Protein AF-A0A6P7FQN7-F1 (afdb_monomer_lite)

Structure (mmCIF, N/CA/C/O backbone):
data_AF-A0A6P7FQN7-F1
#
_entry.id   AF-A0A6P7FQN7-F1
#
loop_
_atom_site.group_PDB
_atom_site.id
_atom_site.type_symbol
_atom_site.label_atom_id
_atom_site.label_alt_id
_atom_site.label_comp_id
_atom_site.label_asym_id
_atom_site.label_entity_id
_atom_site.label_seq_id
_atom_site.pdbx_PDB_ins_code
_atom_site.Cartn_x
_atom_site.Cartn_y
_atom_site.Cartn_z
_atom_site.occupancy
_atom_site.B_iso_or_equiv
_atom_site.auth_seq_id
_atom_site.auth_comp_id
_atom_site.auth_asym_id
_atom_site.auth_atom_id
_atom_site.pdbx_PDB_model_num
ATOM 1 N N . MET A 1 1 ? -6.827 -5.760 -10.978 1.00 48.78 1 MET A N 1
ATOM 2 C CA . MET A 1 1 ? -6.213 -4.940 -12.054 1.00 48.78 1 MET A CA 1
ATOM 3 C C . MET A 1 1 ? -4.880 -5.508 -12.553 1.00 48.78 1 MET A C 1
ATOM 5 O O . MET A 1 1 ? -4.756 -5.736 -13.743 1.00 48.78 1 MET A O 1
ATOM 9 N N . LEU A 1 2 ? -3.895 -5.812 -11.693 1.00 52.38 2 LEU A N 1
ATOM 10 C CA . LEU A 1 2 ? -2.666 -6.518 -12.119 1.00 52.38 2 LEU A CA 1
ATOM 11 C C . LEU A 1 2 ? -2.934 -7.934 -12.658 1.00 52.38 2 LEU A C 1
ATOM 13 O O . LEU A 1 2 ? -2.319 -8.348 -13.637 1.00 52.38 2 LEU A O 1
ATOM 17 N N . LYS A 1 3 ? -3.934 -8.621 -12.092 1.00 53.62 3 LYS A N 1
ATOM 18 C CA . LYS A 1 3 ? -4.426 -9.937 -12.535 1.00 53.62 3 LYS A CA 1
ATOM 19 C C . LYS A 1 3 ? -4.791 -9.967 -14.019 1.00 53.62 3 LYS A C 1
ATOM 21 O O . LYS A 1 3 ? -4.308 -10.821 -14.752 1.00 53.62 3 LYS A O 1
ATOM 26 N N . SER A 1 4 ? -5.537 -8.979 -14.505 1.00 53.28 4 SER A N 1
ATOM 27 C CA . SER A 1 4 ? -5.931 -8.939 -15.916 1.00 53.28 4 SER A CA 1
ATOM 28 C C . SER A 1 4 ? -4.767 -8.641 -16.871 1.00 53.28 4 SER A C 1
ATOM 30 O O . SER A 1 4 ? -4.776 -9.097 -18.011 1.00 53.28 4 SER A O 1
ATOM 32 N N . ILE A 1 5 ? -3.734 -7.931 -16.400 1.00 55.78 5 ILE A N 1
ATOM 33 C CA . ILE A 1 5 ? -2.502 -7.643 -17.154 1.00 55.78 5 ILE A CA 1
ATOM 34 C C . ILE A 1 5 ? -1.605 -8.885 -17.237 1.00 55.78 5 ILE A C 1
ATOM 36 O O . ILE A 1 5 ? -0.988 -9.130 -18.274 1.00 55.78 5 ILE A O 1
ATOM 40 N N . LEU A 1 6 ? -1.519 -9.648 -16.144 1.00 57.41 6 LEU A N 1
ATOM 41 C CA . LEU A 1 6 ? -0.701 -10.857 -16.022 1.00 57.41 6 LEU A CA 1
ATOM 42 C C . LEU A 1 6 ? -1.300 -12.048 -16.776 1.00 57.41 6 LEU A C 1
ATOM 44 O O . LEU A 1 6 ? -0.558 -12.793 -17.411 1.00 57.41 6 LEU A O 1
ATOM 48 N N . HIS A 1 7 ? -2.625 -12.197 -16.748 1.00 59.44 7 HIS A N 1
ATOM 49 C CA . HIS A 1 7 ? -3.326 -13.317 -17.383 1.00 59.44 7 HIS A CA 1
ATOM 50 C C . HIS A 1 7 ? -3.734 -13.059 -18.840 1.00 59.44 7 HIS A C 1
ATOM 52 O O . HIS A 1 7 ? -4.362 -13.916 -19.452 1.00 59.44 7 HIS A O 1
ATOM 58 N N . GLY A 1 8 ? -3.389 -11.900 -19.418 1.00 55.72 8 GLY A N 1
ATOM 59 C CA . GLY A 1 8 ? -3.635 -11.617 -20.838 1.00 55.72 8 GLY A CA 1
ATOM 60 C C . GLY A 1 8 ? -5.116 -11.566 -21.231 1.00 55.72 8 GLY A C 1
ATOM 61 O O . GLY A 1 8 ? -5.440 -11.620 -22.415 1.00 55.72 8 GLY A O 1
ATOM 62 N N . THR A 1 9 ? -6.024 -11.456 -20.260 1.00 58.28 9 THR A N 1
ATOM 63 C CA . THR A 1 9 ? -7.453 -11.266 -20.521 1.00 58.28 9 THR A CA 1
ATOM 64 C C . THR A 1 9 ? -7.659 -9.971 -21.299 1.00 58.28 9 THR A C 1
ATOM 66 O O . THR A 1 9 ? -7.120 -8.930 -20.909 1.00 58.28 9 THR A O 1
ATOM 69 N N . ARG A 1 10 ? -8.445 -10.025 -22.385 1.00 57.47 10 ARG A N 1
ATOM 70 C CA . ARG A 1 10 ? -8.836 -8.839 -23.157 1.00 57.47 10 ARG A CA 1
ATOM 71 C C . ARG A 1 10 ? -9.497 -7.842 -22.210 1.00 57.47 10 ARG A C 1
ATOM 73 O O . ARG A 1 10 ? -10.580 -8.087 -21.692 1.00 57.47 10 ARG A O 1
ATOM 80 N N . THR A 1 11 ? -8.810 -6.738 -21.957 1.00 61.50 11 THR A N 1
ATOM 81 C CA . THR A 1 11 ? -9.337 -5.621 -21.179 1.00 61.50 11 THR A CA 1
ATOM 82 C C . THR A 1 11 ? -9.383 -4.400 -22.074 1.00 61.50 11 THR A C 1
ATOM 84 O O . THR A 1 11 ? -8.467 -4.182 -22.863 1.00 61.50 11 THR A O 1
ATOM 87 N N . ASN A 1 12 ? -10.411 -3.568 -21.907 1.00 71.50 12 ASN A N 1
ATOM 88 C CA . ASN A 1 12 ? -10.519 -2.259 -22.566 1.00 71.50 12 ASN A CA 1
ATOM 89 C C . ASN A 1 12 ? -9.549 -1.224 -21.957 1.00 71.50 12 ASN A C 1
ATOM 91 O O . ASN A 1 12 ? -9.810 -0.026 -21.963 1.00 71.50 12 ASN A O 1
ATOM 95 N N . LEU A 1 13 ? -8.458 -1.684 -21.342 1.00 69.69 13 LEU A N 1
ATOM 96 C CA . LEU A 1 13 ? -7.524 -0.852 -20.606 1.00 69.69 13 LEU A CA 1
ATOM 97 C C . LEU A 1 13 ? -6.508 -0.265 -21.584 1.00 69.69 13 LEU A C 1
ATOM 99 O O . LEU A 1 13 ? -5.686 -0.993 -22.129 1.00 69.69 13 LEU A O 1
ATOM 103 N N . GLU A 1 14 ? -6.550 1.047 -21.792 1.00 79.12 14 GLU A N 1
ATOM 104 C CA . GLU A 1 14 ? -5.690 1.730 -22.765 1.00 79.12 14 GLU A CA 1
ATOM 105 C C . GLU A 1 14 ? -4.217 1.755 -22.326 1.00 79.12 14 GLU A C 1
ATOM 107 O O . GLU A 1 14 ? -3.299 1.495 -23.107 1.00 79.12 14 GLU A O 1
ATOM 112 N N . SER A 1 15 ? -3.954 2.050 -21.050 1.00 79.56 15 SER A N 1
ATOM 113 C CA . SER A 1 15 ? -2.596 2.034 -20.511 1.00 79.56 15 SER A CA 1
ATOM 114 C C . SER A 1 15 ? -2.555 1.838 -19.000 1.00 79.56 15 SER A C 1
ATOM 116 O O . SER A 1 15 ? -3.502 2.154 -18.285 1.00 79.56 15 SER A O 1
ATOM 118 N N . ILE A 1 16 ? -1.422 1.336 -18.511 1.00 78.81 16 ILE A N 1
ATOM 119 C CA . ILE A 1 16 ? -1.096 1.231 -17.087 1.00 78.81 16 ILE A CA 1
ATOM 120 C C . ILE A 1 16 ? 0.172 2.022 -16.840 1.00 78.81 16 ILE A C 1
ATOM 122 O O . ILE A 1 16 ? 1.160 1.835 -17.547 1.00 78.81 16 ILE A O 1
ATOM 126 N N . THR A 1 17 ? 0.153 2.883 -15.828 1.00 82.94 17 THR A N 1
ATOM 127 C CA . THR A 1 17 ? 1.335 3.631 -15.397 1.00 82.94 17 THR A CA 1
ATOM 128 C C . THR A 1 17 ? 1.634 3.300 -13.947 1.00 82.94 17 THR A C 1
ATOM 130 O O . THR A 1 17 ? 0.811 3.553 -13.074 1.00 82.94 17 THR A 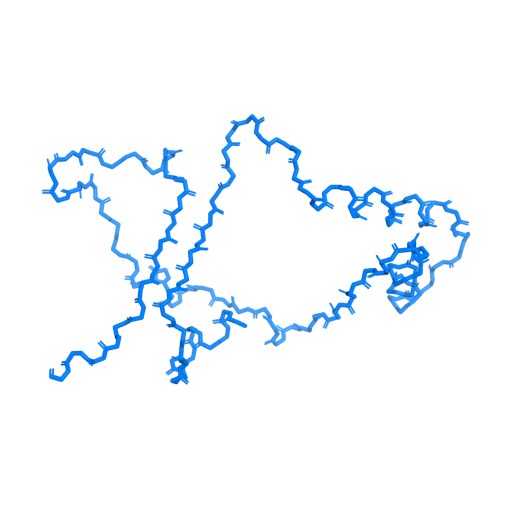O 1
ATOM 133 N N . VAL A 1 18 ? 2.820 2.758 -13.698 1.00 81.12 18 VAL A N 1
ATOM 134 C CA . VAL A 1 18 ? 3.384 2.617 -12.356 1.00 81.12 18 VAL A CA 1
ATOM 135 C C . VAL A 1 18 ? 4.240 3.846 -12.106 1.00 81.12 18 VAL A C 1
ATOM 137 O O . VAL A 1 18 ? 5.130 4.137 -12.903 1.00 81.12 18 VAL A O 1
ATOM 140 N N . LYS A 1 19 ? 3.958 4.583 -11.033 1.00 83.25 19 LYS A N 1
ATOM 141 C CA . LYS A 1 19 ? 4.758 5.732 -10.598 1.00 83.25 19 LYS A CA 1
ATOM 142 C C . LYS A 1 19 ? 5.598 5.316 -9.396 1.00 83.25 19 LYS A C 1
ATOM 144 O O . LYS A 1 19 ? 5.085 4.648 -8.503 1.00 83.25 19 LYS A O 1
ATOM 149 N N . TYR A 1 20 ? 6.866 5.701 -9.394 1.00 81.81 20 TYR A N 1
ATOM 150 C CA . TYR A 1 20 ? 7.787 5.446 -8.293 1.00 81.81 20 TYR A CA 1
ATOM 151 C C . TYR A 1 20 ? 7.857 6.645 -7.358 1.00 81.81 20 TYR A C 1
ATOM 153 O O . TYR A 1 20 ? 7.589 7.781 -7.756 1.00 81.81 20 TYR A O 1
ATOM 161 N N . LEU A 1 21 ? 8.242 6.375 -6.114 1.00 79.25 21 LEU A N 1
ATOM 162 C CA . LEU A 1 21 ? 8.497 7.409 -5.125 1.00 79.25 21 LEU A CA 1
ATOM 163 C C . LEU A 1 21 ? 9.773 8.168 -5.489 1.00 79.25 21 LEU A C 1
ATOM 165 O O . LEU A 1 21 ? 10.801 7.573 -5.807 1.00 79.25 21 LEU A O 1
ATOM 169 N N . CYS A 1 22 ? 9.699 9.493 -5.431 1.00 74.88 22 CYS A N 1
ATOM 170 C CA . CYS A 1 22 ? 10.864 10.357 -5.543 1.00 74.88 22 CYS A CA 1
ATOM 171 C C . CYS A 1 22 ? 11.417 10.624 -4.139 1.00 74.88 22 CYS A C 1
ATOM 173 O O . CYS A 1 22 ? 10.650 10.857 -3.204 1.00 74.88 22 CYS A O 1
ATOM 175 N N . SER A 1 23 ? 12.744 10.645 -4.000 1.00 72.44 23 SER A N 1
ATOM 176 C CA . SER A 1 23 ? 13.383 11.069 -2.749 1.00 72.44 23 SER A CA 1
ATOM 177 C C . SER A 1 23 ? 12.897 12.470 -2.348 1.00 72.44 23 SER A C 1
ATOM 179 O O . SER A 1 23 ? 12.798 13.352 -3.202 1.00 72.44 23 SER A O 1
ATOM 181 N N . GLY A 1 24 ? 12.558 12.655 -1.069 1.00 74.81 24 GLY A N 1
ATOM 182 C CA . GLY A 1 24 ? 11.997 13.899 -0.524 1.00 74.81 24 GLY A CA 1
ATOM 183 C C . GLY A 1 24 ? 10.464 13.973 -0.492 1.00 74.81 24 GLY A C 1
ATOM 184 O O . GLY A 1 24 ? 9.921 14.886 0.122 1.00 74.81 24 GLY A O 1
ATOM 185 N N . HIS A 1 25 ? 9.754 13.008 -1.084 1.00 67.62 25 HIS A N 1
ATOM 186 C CA . HIS A 1 25 ? 8.294 12.895 -0.986 1.00 67.62 25 HIS A CA 1
ATOM 187 C C . HIS A 1 25 ? 7.900 11.789 -0.005 1.00 67.62 25 HIS A C 1
ATOM 189 O O . HIS A 1 25 ? 7.433 10.726 -0.409 1.00 67.62 25 HIS A O 1
ATOM 195 N N . SER A 1 26 ? 8.118 12.043 1.285 1.00 66.19 26 SER A N 1
ATOM 196 C CA . SER A 1 26 ? 7.755 11.105 2.357 1.00 66.19 26 SER A CA 1
ATOM 197 C C . SER A 1 26 ? 6.284 11.182 2.761 1.00 66.19 26 SER A C 1
ATOM 199 O O . SER A 1 26 ? 5.825 10.288 3.451 1.00 66.19 26 SER A O 1
ATOM 201 N N . PHE A 1 27 ? 5.571 12.237 2.352 1.00 72.50 27 PHE A N 1
AT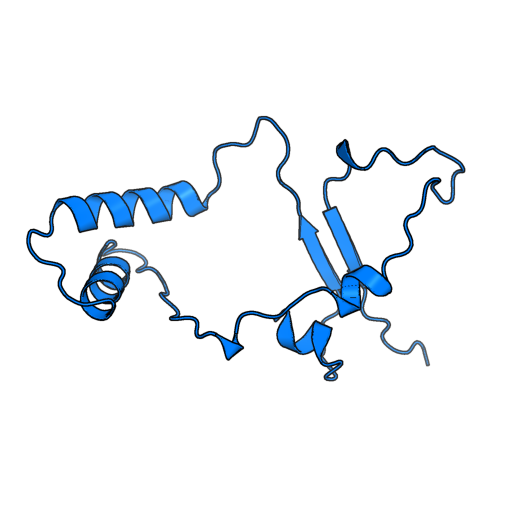OM 202 C CA . PHE A 1 27 ? 4.162 12.445 2.682 1.00 72.50 27 PHE A CA 1
ATOM 203 C C . PHE A 1 27 ? 3.291 11.958 1.538 1.00 72.50 27 PHE A C 1
ATOM 205 O O . PHE A 1 27 ? 3.079 12.664 0.544 1.00 72.50 27 PHE A O 1
ATOM 212 N N . LEU A 1 28 ? 2.814 10.731 1.664 1.00 80.50 28 LEU A N 1
ATOM 213 C CA . LEU A 1 28 ? 1.861 10.174 0.733 1.00 80.50 28 LEU A CA 1
ATOM 214 C C . LEU A 1 28 ? 0.431 10.462 1.210 1.00 80.50 28 LEU A C 1
ATOM 216 O O . LEU A 1 28 ? 0.167 10.498 2.409 1.00 80.50 28 LEU A O 1
ATOM 220 N N . PRO A 1 29 ? -0.536 10.647 0.294 1.00 78.50 29 PRO A N 1
ATOM 221 C CA . PRO A 1 29 ? -1.925 10.892 0.685 1.00 78.50 29 PRO A CA 1
ATOM 222 C C . PRO A 1 29 ? -2.529 9.792 1.576 1.00 78.50 29 PRO A C 1
ATOM 224 O O . PRO A 1 29 ? -3.415 10.072 2.377 1.00 78.50 29 PRO A O 1
ATOM 227 N N . ASN A 1 30 ? -2.040 8.552 1.461 1.00 84.06 30 ASN A N 1
ATOM 228 C CA . ASN A 1 30 ? -2.460 7.428 2.302 1.00 84.06 30 ASN A CA 1
ATOM 229 C C . ASN A 1 30 ? -1.924 7.512 3.742 1.00 84.06 30 ASN A C 1
ATOM 231 O O . ASN A 1 30 ? -2.484 6.851 4.610 1.00 84.06 30 ASN A O 1
ATOM 235 N N . ASP A 1 31 ? -0.917 8.341 4.039 1.00 87.81 31 ASP A N 1
ATOM 236 C CA . ASP A 1 31 ? -0.414 8.518 5.410 1.00 87.81 31 ASP A CA 1
ATOM 237 C C . ASP A 1 31 ? -1.496 9.086 6.333 1.00 87.81 31 ASP A C 1
ATOM 239 O O . ASP A 1 31 ? -1.576 8.736 7.511 1.00 87.81 31 ASP A O 1
ATOM 243 N N . THR A 1 32 ? -2.382 9.931 5.795 1.00 88.25 32 THR A N 1
ATOM 244 C CA . THR A 1 32 ? -3.537 10.447 6.540 1.00 88.25 32 THR A CA 1
ATOM 245 C C . THR A 1 32 ? -4.540 9.336 6.857 1.00 88.25 32 THR A C 1
ATOM 247 O O . THR A 1 32 ? -5.053 9.275 7.971 1.00 88.25 32 THR A O 1
ATOM 250 N N . ASP A 1 33 ? -4.783 8.414 5.921 1.00 90.69 33 ASP A N 1
ATOM 251 C CA . ASP A 1 33 ? -5.658 7.256 6.147 1.00 90.69 33 ASP A CA 1
ATOM 252 C C . ASP A 1 33 ? -5.076 6.323 7.217 1.00 90.69 33 ASP A C 1
ATOM 254 O O . ASP A 1 33 ? -5.795 5.901 8.125 1.00 90.69 33 ASP A O 1
ATOM 258 N N . PHE A 1 34 ? -3.766 6.063 7.174 1.00 90.75 34 PHE A N 1
ATOM 259 C CA . PHE A 1 34 ? -3.088 5.274 8.203 1.00 90.75 34 PHE A CA 1
ATOM 260 C C . PHE A 1 34 ? -3.099 5.954 9.573 1.00 90.75 34 PHE A C 1
ATOM 262 O O . PHE A 1 34 ? -3.324 5.283 10.577 1.00 90.75 34 PHE A O 1
ATOM 269 N N . SER A 1 35 ? -2.943 7.278 9.622 1.00 91.56 35 SER A N 1
ATOM 270 C CA . SER A 1 35 ? -2.984 8.040 10.877 1.00 91.56 35 SER A CA 1
ATOM 271 C C . SER A 1 35 ? -4.329 7.898 11.597 1.00 91.56 35 SER A C 1
ATOM 273 O O . SER A 1 35 ? -4.373 7.757 12.824 1.00 91.56 35 SER A O 1
ATOM 275 N N . ASP A 1 36 ? -5.436 7.891 10.851 1.00 92.94 36 ASP A N 1
ATOM 276 C CA . ASP A 1 36 ? -6.772 7.703 11.423 1.00 92.94 36 ASP A CA 1
ATOM 277 C C . ASP A 1 36 ? -7.005 6.270 11.901 1.00 92.94 36 ASP A C 1
ATOM 279 O O . ASP A 1 36 ? -7.567 6.061 12.980 1.00 92.94 36 ASP A O 1
ATOM 283 N N . ILE A 1 37 ? -6.533 5.280 11.136 1.00 94.06 37 ILE A N 1
ATOM 284 C CA . ILE A 1 37 ? -6.574 3.870 11.536 1.00 94.06 37 ILE A CA 1
ATOM 285 C C . ILE A 1 37 ? -5.778 3.670 12.831 1.00 94.06 37 ILE A C 1
ATOM 287 O O . ILE A 1 37 ? -6.315 3.132 13.798 1.00 94.06 37 ILE A O 1
ATOM 291 N N . GLU A 1 38 ? -4.535 4.150 12.899 1.00 93.94 38 GLU A N 1
ATOM 292 C CA . GLU A 1 38 ? -3.699 4.051 14.101 1.00 93.94 38 GLU A CA 1
ATOM 293 C C . GLU A 1 38 ? -4.344 4.728 15.311 1.00 93.94 38 GLU A C 1
ATOM 2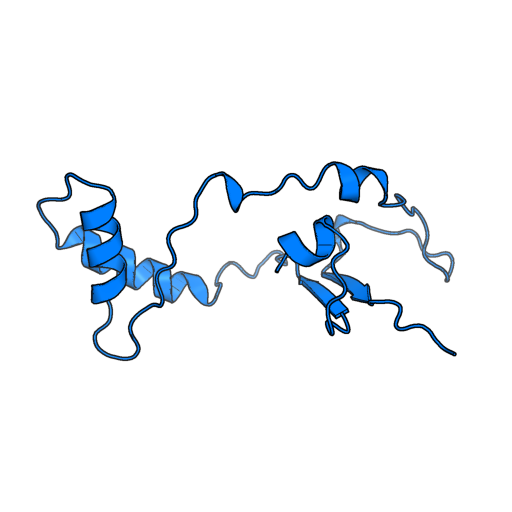95 O O . GLU A 1 38 ? -4.341 4.184 16.418 1.00 93.94 38 GLU A O 1
ATOM 300 N N . SER A 1 39 ? -4.919 5.913 15.106 1.00 93.62 39 SER A N 1
ATOM 301 C CA . SER A 1 39 ? -5.599 6.659 16.164 1.00 93.62 39 SER A CA 1
ATOM 302 C C . SER A 1 39 ? -6.828 5.919 16.690 1.00 93.62 39 SER A C 1
ATOM 304 O O . SER A 1 39 ? -7.074 5.927 17.898 1.00 93.62 39 SER A O 1
ATOM 306 N N . ALA A 1 40 ? -7.592 5.261 15.814 1.00 93.88 40 ALA A N 1
ATOM 307 C CA . ALA A 1 40 ? -8.739 4.447 16.199 1.00 93.88 40 ALA A CA 1
ATOM 308 C C . ALA A 1 40 ? -8.313 3.155 16.915 1.00 93.88 40 ALA A C 1
ATOM 310 O O . ALA A 1 40 ? -8.896 2.802 17.940 1.00 93.88 40 ALA A O 1
ATOM 311 N N . LEU A 1 41 ? -7.256 2.496 16.435 1.00 93.56 41 LEU A N 1
ATOM 312 C CA . LEU A 1 41 ? -6.701 1.286 17.046 1.00 93.56 41 LEU A CA 1
ATOM 313 C C . LEU A 1 41 ? -6.176 1.545 18.459 1.00 93.56 41 LEU A C 1
ATOM 315 O O . LEU A 1 41 ? -6.474 0.770 19.360 1.00 93.56 41 LEU A O 1
ATOM 319 N N . LYS A 1 42 ? -5.473 2.664 18.688 1.00 91.94 42 LYS A N 1
ATOM 320 C CA . LYS A 1 42 ? -4.985 3.061 20.026 1.00 91.94 42 LYS A CA 1
ATOM 321 C C . LYS A 1 42 ? -6.107 3.220 21.055 1.00 91.94 42 LYS A C 1
ATOM 323 O O . LYS A 1 42 ? -5.855 3.123 22.252 1.00 91.94 42 LYS A O 1
ATOM 328 N N . ARG A 1 43 ? -7.334 3.496 20.604 1.00 88.38 43 ARG A N 1
ATOM 329 C CA . ARG A 1 43 ? -8.513 3.651 21.469 1.00 88.38 43 ARG A CA 1
ATOM 330 C C . ARG A 1 43 ? -9.214 2.328 21.758 1.00 88.38 43 ARG A C 1
ATOM 332 O O . ARG A 1 43 ? -10.073 2.305 22.635 1.00 88.38 43 ARG A O 1
ATOM 339 N N . GLN A 1 44 ? -8.864 1.250 21.057 1.00 86.81 44 GLN A N 1
ATOM 340 C CA . GLN A 1 44 ? -9.431 -0.065 21.315 1.00 86.81 44 GLN A CA 1
ATOM 341 C C . GLN A 1 44 ? -8.574 -0.872 22.280 1.00 86.81 44 GLN A C 1
ATOM 343 O O . GLN A 1 44 ? -7.395 -1.113 22.047 1.00 86.81 44 GLN A O 1
ATOM 348 N N . GLN A 1 45 ? -9.192 -1.328 23.370 1.00 76.25 45 GLN A N 1
ATOM 349 C CA . GLN A 1 45 ? -8.518 -2.155 24.374 1.00 76.25 45 GLN A CA 1
ATOM 350 C C . GLN A 1 45 ? -8.386 -3.624 23.961 1.00 76.25 45 GLN A C 1
ATOM 352 O O . GLN A 1 45 ? -7.567 -4.342 24.529 1.00 76.25 45 GLN A O 1
ATOM 357 N N . ARG A 1 46 ? -9.234 -4.104 23.044 1.00 85.81 46 ARG A N 1
ATOM 358 C CA . ARG A 1 46 ? -9.398 -5.533 22.765 1.00 85.81 46 ARG A CA 1
ATOM 359 C C . ARG A 1 46 ? -9.563 -5.778 21.268 1.00 85.81 46 ARG A C 1
ATOM 361 O O . ARG A 1 46 ? -10.589 -5.430 20.697 1.00 85.81 46 ARG A O 1
ATOM 368 N N . LEU A 1 47 ? -8.541 -6.378 20.667 1.00 92.06 47 LEU A N 1
ATOM 369 C CA . LEU A 1 47 ? -8.505 -6.853 19.285 1.00 92.06 47 LEU A CA 1
ATOM 370 C C . LEU A 1 47 ? -7.977 -8.287 19.336 1.00 92.06 47 LEU A C 1
ATOM 372 O O . LEU A 1 47 ? -6.812 -8.495 19.672 1.00 92.06 47 LEU A O 1
ATOM 376 N N . TYR A 1 48 ? -8.833 -9.269 19.070 1.00 93.31 48 TYR A N 1
ATOM 377 C CA . TYR A 1 48 ? -8.491 -10.690 19.192 1.00 93.31 48 TYR A CA 1
ATOM 378 C C . TYR A 1 48 ? -8.468 -11.399 17.844 1.00 93.31 48 TYR A C 1
ATOM 380 O O . TYR A 1 48 ? -7.793 -12.417 17.697 1.00 93.31 48 TYR A O 1
ATOM 388 N N . THR A 1 49 ? -9.187 -10.865 16.857 1.00 94.00 49 THR A N 1
ATOM 389 C CA . THR A 1 49 ? -9.276 -11.447 15.521 1.00 94.00 49 THR A CA 1
ATOM 390 C C . THR A 1 49 ? -8.885 -10.446 14.430 1.00 94.00 49 THR A C 1
ATOM 392 O O . THR A 1 49 ? -9.017 -9.232 14.611 1.00 94.00 49 THR A O 1
ATOM 395 N N . PRO A 1 50 ? -8.450 -10.925 13.250 1.00 91.62 50 PRO A N 1
ATOM 396 C CA . PRO A 1 50 ? -8.257 -10.062 12.086 1.00 91.62 50 PRO A CA 1
ATOM 397 C C . PRO A 1 50 ? -9.530 -9.308 11.674 1.00 91.62 50 PRO A C 1
ATOM 399 O O . PRO A 1 50 ? -9.441 -8.194 11.161 1.00 91.62 50 PRO A O 1
ATOM 402 N N . ASN A 1 51 ? -10.712 -9.883 11.921 1.00 93.56 51 ASN A N 1
ATOM 403 C CA . ASN A 1 51 ? -11.985 -9.231 11.620 1.00 93.56 51 ASN A CA 1
ATOM 404 C C . ASN A 1 51 ? -12.214 -8.008 12.512 1.00 93.56 51 ASN A C 1
ATOM 406 O O . ASN A 1 51 ? -12.664 -6.985 12.003 1.00 93.56 51 ASN A O 1
ATOM 410 N N . ASP A 1 52 ? -11.821 -8.072 13.787 1.00 93.19 52 ASP A N 1
ATOM 411 C CA . ASP A 1 52 ? -11.913 -6.930 14.707 1.00 93.19 52 ASP A CA 1
ATOM 412 C C . ASP A 1 52 ? -11.064 -5.760 14.182 1.00 93.19 52 ASP A C 1
ATOM 414 O O . ASP A 1 52 ? -11.485 -4.605 14.178 1.00 93.19 52 ASP A O 1
ATOM 418 N N . TYR A 1 53 ? -9.872 -6.069 13.663 1.00 93.62 53 TYR A N 1
ATOM 419 C CA . TYR A 1 53 ? -8.982 -5.081 13.056 1.00 93.62 53 TYR A CA 1
ATOM 420 C C . TYR A 1 53 ? -9.597 -4.464 11.788 1.00 93.62 53 TYR A C 1
ATOM 422 O O . TYR A 1 53 ? -9.564 -3.246 11.599 1.00 93.62 53 TYR A O 1
ATOM 430 N N . ILE A 1 54 ? -10.214 -5.291 10.934 1.00 93.81 54 ILE A N 1
ATOM 431 C CA . ILE A 1 54 ? -10.940 -4.845 9.734 1.00 93.81 54 ILE A CA 1
ATOM 432 C C . ILE A 1 54 ? -12.112 -3.932 10.102 1.00 93.81 54 ILE A C 1
ATOM 434 O O . ILE A 1 54 ? -12.339 -2.925 9.428 1.00 93.81 54 ILE A O 1
ATOM 438 N N . GLU A 1 55 ? -12.850 -4.256 11.159 1.00 93.38 55 GLU A N 1
ATOM 439 C CA . GLU A 1 55 ? -13.973 -3.447 11.617 1.00 93.38 55 GLU A CA 1
ATOM 440 C C . GLU A 1 55 ? -13.515 -2.074 12.113 1.00 93.38 55 GLU A C 1
ATOM 442 O O . GLU A 1 55 ? -14.072 -1.062 11.683 1.00 93.38 55 GLU A O 1
ATOM 447 N N . VAL A 1 56 ? -12.420 -2.011 12.881 1.00 94.44 56 VAL A N 1
ATOM 448 C CA . VAL A 1 56 ? -11.818 -0.729 13.284 1.00 94.44 56 VAL A CA 1
ATOM 449 C C . VAL A 1 56 ? -11.416 0.110 12.073 1.00 94.44 56 VAL A C 1
ATOM 451 O O . VAL A 1 56 ? -11.704 1.307 12.043 1.00 94.44 56 VAL A O 1
ATOM 454 N N . MET A 1 57 ? -10.801 -0.497 11.052 1.00 93.94 57 MET A N 1
ATOM 455 C CA . MET A 1 57 ? -10.445 0.216 9.819 1.00 93.94 57 MET A CA 1
ATOM 456 C C . MET A 1 57 ? -11.675 0.769 9.085 1.00 93.94 57 MET A C 1
ATOM 458 O O . MET A 1 57 ? -11.614 1.864 8.530 1.00 93.94 57 MET A O 1
ATOM 462 N N . ARG A 1 58 ? -12.804 0.048 9.088 1.00 93.81 58 ARG A N 1
ATOM 463 C CA . ARG A 1 58 ? -14.056 0.511 8.463 1.00 93.81 58 ARG A CA 1
ATOM 464 C C . ARG A 1 58 ? -14.708 1.649 9.246 1.00 93.81 58 ARG A C 1
ATOM 466 O O . ARG A 1 58 ? -15.287 2.546 8.638 1.00 93.81 58 ARG A O 1
ATOM 473 N N . SER A 1 59 ? -14.615 1.626 10.576 1.00 93.19 59 SER A N 1
ATOM 474 C CA . SER A 1 59 ? -15.289 2.589 11.454 1.00 93.19 59 SER A CA 1
ATOM 475 C C . SER A 1 59 ? -14.426 3.780 11.885 1.00 93.19 59 SER A C 1
ATOM 477 O O . SER A 1 59 ? -14.928 4.659 12.585 1.00 93.19 59 SER A O 1
ATOM 479 N N . CYS A 1 60 ? -13.138 3.829 11.521 1.00 93.06 60 CYS A N 1
ATOM 480 C CA . CYS A 1 60 ? -12.210 4.859 12.010 1.00 93.06 60 CYS A CA 1
ATOM 481 C C . CYS A 1 60 ? -12.609 6.288 11.597 1.00 93.06 60 CYS A C 1
ATOM 483 O O . CYS A 1 60 ? -12.360 7.234 12.345 1.00 93.06 60 CYS A O 1
ATOM 485 N N . ARG A 1 61 ? -13.291 6.453 10.452 1.00 89.75 61 ARG A N 1
ATOM 486 C CA . ARG A 1 61 ? -13.805 7.737 9.954 1.00 89.75 61 ARG A CA 1
ATOM 487 C C . ARG A 1 61 ? -15.324 7.738 9.850 1.00 89.75 61 ARG A C 1
ATOM 489 O O . ARG A 1 61 ? -15.912 6.912 9.160 1.00 89.75 61 ARG A O 1
ATOM 496 N N . LYS A 1 62 ? -15.959 8.745 10.460 1.00 85.81 62 LYS A N 1
ATOM 497 C CA . LYS A 1 62 ? -17.412 8.975 10.341 1.00 85.81 62 LYS A CA 1
ATOM 498 C C . LYS A 1 62 ? -17.797 9.600 9.000 1.00 85.81 62 LYS A C 1
ATOM 500 O O . LYS A 1 62 ? -18.808 9.238 8.412 1.00 85.81 62 LYS A O 1
ATOM 505 N N . GLN A 1 63 ? -17.002 10.557 8.525 1.00 87.88 63 GLN A N 1
ATOM 506 C CA . GLN A 1 63 ? -17.211 11.219 7.240 1.00 87.88 63 GLN A CA 1
ATOM 507 C C . GLN A 1 63 ? -16.280 10.588 6.210 1.00 87.88 63 GLN A C 1
ATOM 509 O O . GLN A 1 63 ? -15.075 10.538 6.434 1.00 87.88 63 GLN A O 1
ATOM 514 N N . ARG A 1 64 ? -16.849 10.118 5.093 1.00 87.75 64 ARG A N 1
ATOM 515 C CA . ARG A 1 64 ? -16.146 9.353 4.045 1.00 87.75 64 ARG A CA 1
ATOM 516 C C . ARG A 1 64 ? -15.390 8.137 4.622 1.00 87.75 64 ARG A C 1
ATOM 518 O O . ARG A 1 64 ? -14.160 8.154 4.673 1.00 87.75 64 ARG A O 1
ATOM 525 N N . PRO A 1 65 ? -16.122 7.098 5.072 1.00 92.12 65 PRO A N 1
ATOM 526 C CA . PRO A 1 65 ? -15.517 5.868 5.576 1.00 92.12 65 PRO A CA 1
ATOM 527 C C . PRO A 1 65 ? -14.553 5.242 4.565 1.00 92.12 65 PRO A C 1
ATOM 529 O O . PRO A 1 65 ? -14.756 5.342 3.351 1.00 92.12 65 PRO A O 1
ATOM 532 N N . LEU A 1 66 ? -13.514 4.580 5.071 1.00 92.25 66 LEU A N 1
ATOM 533 C CA . LEU A 1 66 ? -12.545 3.888 4.230 1.00 92.25 66 LEU A CA 1
ATOM 534 C C . LEU A 1 66 ? -13.182 2.646 3.594 1.00 92.25 66 LEU A C 1
ATOM 536 O O . LEU A 1 66 ? -13.870 1.866 4.256 1.00 92.25 66 LEU A O 1
ATOM 540 N N . VAL A 1 67 ? -12.913 2.430 2.306 1.00 92.31 67 VAL A N 1
ATOM 541 C CA . VAL A 1 67 ? -13.313 1.201 1.612 1.00 92.31 67 VAL A CA 1
ATOM 542 C C . VAL A 1 67 ? -12.270 0.124 1.896 1.00 92.31 67 VAL A C 1
ATOM 544 O O . VAL A 1 67 ? -11.223 0.064 1.254 1.00 92.31 67 VAL A O 1
ATOM 547 N N . VAL A 1 68 ? -12.554 -0.731 2.877 1.00 92.12 68 VAL A N 1
ATOM 548 C CA . VAL A 1 68 ? -11.642 -1.802 3.299 1.00 92.12 68 VAL A CA 1
ATOM 549 C C . VAL A 1 68 ? -11.935 -3.083 2.522 1.00 92.12 68 VAL A C 1
ATOM 551 O O . VAL A 1 68 ? -12.979 -3.712 2.716 1.00 92.12 68 VAL A O 1
ATOM 554 N N . THR A 1 69 ? -10.987 -3.481 1.674 1.00 91.56 69 THR A N 1
ATOM 555 C CA . THR A 1 69 ? -11.033 -4.735 0.909 1.00 91.56 69 THR A CA 1
ATOM 556 C C . THR A 1 69 ? -10.047 -5.727 1.510 1.00 91.56 69 THR A C 1
ATOM 558 O O . THR A 1 69 ? -8.848 -5.459 1.546 1.00 91.56 69 THR A O 1
ATOM 561 N N . GLN A 1 70 ? -10.544 -6.868 1.987 1.00 91.31 70 GLN A N 1
ATOM 562 C CA . GLN A 1 70 ? -9.688 -7.954 2.452 1.00 91.31 70 GLN A CA 1
ATOM 563 C C . GLN A 1 70 ? -9.064 -8.651 1.242 1.00 91.31 70 GLN A C 1
ATOM 565 O O . GLN A 1 70 ? -9.776 -9.040 0.320 1.00 91.31 70 GLN A O 1
ATOM 570 N N . MET A 1 71 ? -7.739 -8.773 1.246 1.00 89.62 71 MET A N 1
ATOM 571 C CA . MET A 1 71 ? -6.991 -9.478 0.207 1.00 89.62 71 MET A CA 1
ATOM 572 C C . MET A 1 71 ? -6.650 -10.887 0.683 1.00 89.62 71 MET A C 1
ATOM 574 O O . MET A 1 71 ? -6.262 -11.075 1.838 1.00 89.62 71 MET A O 1
ATOM 578 N N . HIS A 1 72 ? -6.755 -11.858 -0.218 1.00 90.12 72 HIS A N 1
ATOM 579 C CA . HIS A 1 72 ? -6.348 -13.240 0.014 1.00 90.12 72 HIS A CA 1
ATOM 580 C C . HIS A 1 72 ? -5.083 -13.579 -0.777 1.00 90.12 72 HIS A C 1
ATOM 582 O O . HIS A 1 72 ? -4.622 -12.799 -1.611 1.00 90.12 72 HIS A O 1
ATOM 588 N N . VAL A 1 73 ? -4.493 -14.746 -0.509 1.00 89.50 73 VAL A N 1
ATOM 589 C CA . VAL A 1 73 ? -3.238 -15.179 -1.148 1.00 89.50 73 VAL A CA 1
ATOM 590 C C . VAL A 1 73 ? -3.370 -15.177 -2.676 1.00 89.50 73 VAL A C 1
ATOM 592 O O . VAL A 1 73 ? -2.436 -14.795 -3.375 1.00 89.50 73 VAL A O 1
ATOM 595 N N . GLU A 1 74 ? -4.552 -15.500 -3.201 1.00 86.31 74 GLU A N 1
ATOM 596 C CA . GLU A 1 74 ? -4.845 -15.575 -4.636 1.00 86.31 74 GLU A CA 1
ATOM 597 C C . GLU A 1 74 ? -4.929 -14.196 -5.321 1.00 86.31 74 GLU A C 1
ATOM 599 O O . GLU A 1 74 ? -5.010 -14.108 -6.558 1.00 86.31 74 GLU A O 1
ATOM 604 N N . ASP A 1 75 ? -4.934 -13.117 -4.534 1.00 82.94 75 ASP A N 1
ATOM 605 C CA . ASP A 1 75 ? -4.872 -11.738 -5.016 1.00 82.94 75 ASP A CA 1
ATOM 606 C C . ASP A 1 75 ? -3.430 -11.249 -5.192 1.00 82.94 75 ASP A C 1
ATOM 608 O O . ASP A 1 75 ? -3.183 -10.327 -5.979 1.00 82.94 75 ASP A O 1
ATOM 612 N N . PHE A 1 76 ? -2.466 -11.880 -4.513 1.00 83.06 76 PHE A N 1
ATOM 613 C CA . PHE A 1 76 ? -1.046 -11.575 -4.650 1.00 83.06 76 PHE A CA 1
ATOM 614 C C . PHE A 1 76 ? -0.459 -12.356 -5.821 1.00 83.06 76 PHE A C 1
ATOM 616 O O . PHE A 1 76 ? -0.454 -13.584 -5.853 1.00 83.06 76 PHE A O 1
ATOM 623 N N . LEU A 1 77 ? 0.060 -11.631 -6.809 1.00 80.69 77 LEU A N 1
ATOM 624 C CA . LEU A 1 77 ? 0.581 -12.233 -8.029 1.00 80.69 77 LEU A CA 1
ATOM 625 C C . LEU A 1 77 ? 2.067 -11.943 -8.179 1.00 80.69 77 LEU A C 1
ATOM 627 O O . LEU A 1 77 ? 2.499 -10.791 -8.123 1.00 80.69 77 LEU A O 1
ATOM 631 N N . GLY A 1 78 ? 2.838 -12.997 -8.434 1.00 79.19 78 GLY A N 1
ATOM 632 C CA . GLY A 1 78 ? 4.252 -12.877 -8.759 1.00 79.19 78 GLY A CA 1
ATOM 633 C C . GLY A 1 78 ? 4.461 -12.177 -10.102 1.00 79.19 78 GLY A C 1
ATOM 634 O O . GLY A 1 78 ? 3.825 -12.503 -11.106 1.00 79.19 78 GLY A O 1
ATOM 635 N N . VAL A 1 79 ? 5.405 -11.238 -10.141 1.00 74.69 79 VAL A N 1
ATOM 636 C CA . VAL A 1 79 ? 5.768 -10.492 -11.357 1.00 74.69 79 VAL A CA 1
ATOM 637 C C . VAL A 1 79 ? 6.918 -11.128 -12.142 1.00 74.6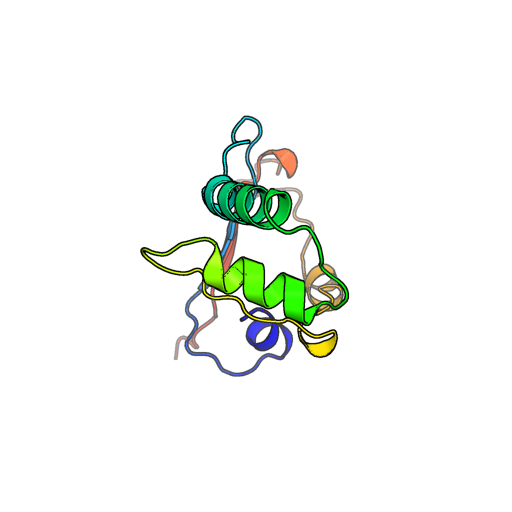9 79 VAL A C 1
ATOM 639 O O . VAL A 1 79 ? 7.325 -10.586 -13.162 1.00 74.69 79 VAL A O 1
ATOM 642 N N . ILE A 1 80 ? 7.383 -12.318 -11.748 1.00 80.12 80 ILE A N 1
ATOM 643 C CA . ILE A 1 80 ? 8.526 -13.034 -12.351 1.00 80.12 80 ILE A CA 1
ATOM 644 C C . ILE A 1 80 ? 8.400 -13.143 -13.881 1.00 80.12 80 ILE A C 1
ATOM 646 O O . ILE A 1 80 ? 9.354 -12.927 -14.627 1.00 80.12 80 ILE A O 1
ATOM 650 N N . ASN A 1 81 ? 7.201 -13.449 -14.383 1.00 72.19 81 ASN A N 1
ATOM 651 C CA . ASN A 1 81 ? 6.960 -13.566 -15.825 1.00 72.19 81 ASN A CA 1
ATOM 652 C C . ASN A 1 81 ? 6.998 -12.214 -16.555 1.00 72.19 81 ASN A C 1
ATOM 654 O O . ASN A 1 81 ? 7.260 -12.180 -17.757 1.00 72.19 81 ASN A O 1
ATOM 658 N N . ILE A 1 82 ? 6.718 -11.113 -15.854 1.00 71.62 82 ILE A N 1
ATOM 659 C CA . ILE A 1 82 ? 6.887 -9.754 -16.376 1.00 71.62 82 ILE A CA 1
ATOM 660 C C . ILE A 1 82 ? 8.371 -9.403 -16.372 1.00 71.62 82 ILE A C 1
ATOM 662 O O . ILE A 1 82 ? 8.866 -8.952 -17.396 1.00 71.62 82 ILE A O 1
ATOM 666 N N . GLU A 1 83 ? 9.086 -9.664 -15.277 1.00 74.31 83 GLU A N 1
ATOM 667 C CA . GLU A 1 83 ? 10.522 -9.386 -15.150 1.00 74.31 83 GLU A CA 1
ATOM 668 C C . GLU A 1 83 ? 11.332 -10.041 -16.268 1.00 74.31 83 GLU A C 1
ATOM 670 O O . GLU A 1 83 ? 12.114 -9.367 -16.931 1.00 74.31 83 GLU A O 1
ATOM 675 N N . LYS A 1 84 ? 11.055 -11.315 -16.576 1.00 77.62 84 LYS A N 1
ATOM 676 C CA . LYS A 1 84 ? 11.682 -12.029 -17.704 1.00 77.62 84 LYS A CA 1
ATOM 677 C C . LYS A 1 84 ? 11.433 -11.375 -19.070 1.00 77.62 84 LYS A C 1
ATOM 679 O O . LYS A 1 84 ? 12.204 -11.596 -19.997 1.00 77.62 84 LYS A O 1
ATOM 684 N N . LYS A 1 85 ? 10.350 -10.607 -19.218 1.00 72.12 85 LYS A N 1
ATOM 685 C CA . LYS A 1 85 ? 9.982 -9.897 -20.455 1.00 72.12 85 LYS A CA 1
ATOM 686 C C . LYS A 1 85 ? 10.485 -8.451 -20.483 1.00 72.12 85 LYS A C 1
ATOM 688 O O . LYS A 1 85 ? 10.382 -7.803 -21.524 1.00 72.12 85 LYS A O 1
ATOM 693 N N . ILE A 1 86 ? 10.998 -7.923 -19.371 1.00 73.06 86 ILE A N 1
ATOM 694 C CA . ILE A 1 86 ? 11.557 -6.572 -19.323 1.00 73.06 86 ILE A CA 1
ATOM 695 C C . ILE A 1 86 ? 12.953 -6.608 -19.947 1.00 73.06 86 ILE A C 1
ATOM 697 O O . ILE A 1 86 ? 13.872 -7.242 -19.438 1.00 73.06 86 ILE A O 1
ATOM 701 N N . ALA A 1 87 ? 13.131 -5.880 -21.049 1.00 70.94 87 ALA A N 1
ATOM 702 C CA . ALA A 1 87 ? 14.455 -5.634 -21.600 1.00 70.94 87 ALA A CA 1
ATOM 703 C C . ALA A 1 87 ? 15.194 -4.613 -20.719 1.00 70.94 87 ALA A C 1
ATOM 705 O O . ALA A 1 87 ? 14.743 -3.473 -20.582 1.00 70.94 87 ALA A O 1
ATOM 706 N N . ASN A 1 88 ? 16.344 -4.993 -20.152 1.00 72.31 88 ASN A N 1
ATOM 707 C CA . ASN A 1 88 ? 17.218 -4.063 -19.433 1.00 72.31 88 ASN A CA 1
ATOM 708 C C . ASN A 1 88 ? 17.944 -3.147 -20.432 1.00 72.31 88 ASN A C 1
ATOM 710 O O . ASN A 1 88 ? 19.073 -3.405 -20.856 1.00 72.31 88 ASN A O 1
ATOM 714 N N . ARG A 1 89 ? 17.250 -2.090 -20.859 1.00 75.75 89 ARG A N 1
ATOM 715 C CA . ARG A 1 89 ? 17.793 -1.084 -21.773 1.00 75.75 89 ARG A CA 1
ATOM 716 C C . ARG A 1 89 ? 18.842 -0.248 -21.041 1.00 75.75 89 ARG A C 1
ATOM 718 O O . ARG A 1 89 ? 18.579 0.319 -19.985 1.00 75.75 89 ARG A O 1
ATOM 725 N N . LYS A 1 90 ? 20.038 -0.153 -21.623 1.00 78.56 90 LYS A N 1
ATOM 726 C CA . LYS A 1 90 ? 21.133 0.692 -21.110 1.00 78.56 90 LYS A CA 1
ATOM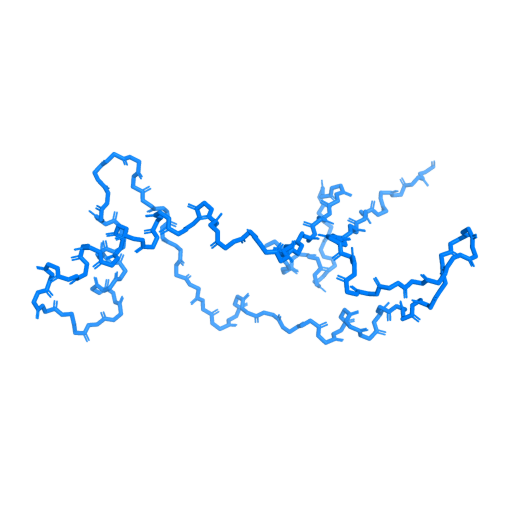 727 C C . LYS A 1 90 ? 21.139 2.090 -21.727 1.00 78.56 90 LYS A C 1
ATOM 729 O O . LYS A 1 90 ? 21.774 2.992 -21.185 1.00 78.56 90 LYS A O 1
ATOM 734 N N . VAL A 1 91 ? 20.452 2.248 -22.855 1.00 81.88 91 VAL A N 1
ATOM 735 C CA . VAL A 1 91 ? 20.473 3.445 -23.691 1.00 81.88 91 VAL A CA 1
ATOM 736 C C . VAL A 1 91 ? 19.052 3.745 -24.182 1.00 81.88 91 VAL A C 1
ATOM 738 O O . VAL A 1 91 ? 18.283 2.810 -24.429 1.00 81.88 91 VAL A O 1
ATOM 741 N N . THR A 1 92 ? 18.692 5.024 -24.263 1.00 79.69 92 THR A N 1
ATOM 742 C CA . THR A 1 92 ? 17.431 5.510 -24.843 1.00 79.69 92 THR A CA 1
ATOM 743 C C . THR A 1 92 ? 17.466 5.472 -26.376 1.00 79.69 92 THR A C 1
ATOM 745 O O . THR A 1 92 ? 18.502 5.193 -26.981 1.00 79.69 92 THR A O 1
ATOM 748 N N . GLU A 1 93 ? 16.327 5.751 -27.018 1.00 80.88 93 GLU A N 1
ATOM 749 C CA . GLU A 1 93 ? 16.238 5.913 -28.481 1.00 80.88 93 GLU A CA 1
ATOM 750 C C . GLU A 1 93 ? 17.122 7.076 -28.971 1.00 80.88 93 GLU A C 1
ATOM 752 O O . GLU A 1 93 ? 17.756 6.973 -30.020 1.00 80.88 93 GLU A O 1
ATOM 757 N N . ASP A 1 94 ? 17.297 8.100 -28.131 1.00 83.69 94 ASP A N 1
ATOM 758 C CA . ASP A 1 94 ? 18.154 9.270 -28.365 1.00 83.69 94 ASP A CA 1
ATOM 759 C C . ASP A 1 94 ? 19.643 9.027 -28.045 1.00 83.69 94 ASP A C 1
ATOM 761 O O . ASP A 1 94 ? 20.439 9.961 -27.978 1.00 83.69 94 ASP A O 1
ATOM 765 N N . LYS A 1 95 ? 20.047 7.765 -27.839 1.00 82.00 95 LYS A N 1
ATOM 766 C CA . LYS A 1 95 ? 21.419 7.346 -27.488 1.00 82.00 95 LYS A CA 1
ATOM 767 C C . LYS A 1 95 ? 21.934 7.844 -26.127 1.00 82.00 95 LYS A C 1
ATOM 769 O O . LYS A 1 95 ? 23.130 7.747 -25.847 1.00 82.00 95 LYS A O 1
ATOM 774 N N . GLU A 1 96 ? 21.057 8.296 -25.236 1.00 83.50 96 GLU A N 1
ATOM 775 C CA . GLU A 1 96 ? 21.442 8.706 -23.884 1.00 83.50 96 GLU A CA 1
ATOM 776 C C . GLU A 1 96 ? 21.519 7.512 -22.929 1.00 83.50 96 GLU A C 1
ATOM 778 O O . GLU A 1 96 ? 20.712 6.582 -22.985 1.00 83.50 96 GLU A O 1
ATOM 783 N N . LYS A 1 97 ? 22.478 7.531 -21.999 1.00 84.62 97 LYS A N 1
ATOM 784 C CA . LYS A 1 97 ? 22.614 6.475 -20.990 1.00 84.62 97 LYS A CA 1
ATOM 785 C C . LYS A 1 97 ? 21.448 6.524 -20.001 1.00 84.62 97 LYS A C 1
ATOM 787 O O . LYS A 1 97 ? 21.226 7.532 -19.334 1.00 84.62 97 LYS A O 1
ATOM 792 N N . ILE A 1 98 ? 20.762 5.396 -19.827 1.00 82.56 98 ILE A N 1
ATOM 793 C CA . ILE A 1 98 ? 19.658 5.284 -18.870 1.00 82.56 98 ILE A CA 1
ATOM 794 C C . ILE A 1 98 ? 20.219 5.209 -17.447 1.00 82.56 98 ILE A C 1
ATOM 796 O O . ILE A 1 98 ? 20.982 4.303 -17.105 1.00 82.56 98 ILE A O 1
ATOM 800 N N . ASN A 1 99 ? 19.803 6.147 -16.596 1.00 83.25 99 ASN A N 1
ATOM 801 C CA . ASN A 1 99 ? 19.992 6.061 -15.152 1.00 83.25 99 ASN A CA 1
ATOM 802 C C . ASN A 1 99 ? 18.688 5.596 -14.495 1.00 83.25 99 ASN A C 1
ATOM 804 O O . ASN A 1 99 ? 17.769 6.389 -14.290 1.00 83.25 99 ASN A O 1
ATOM 808 N N . TRP A 1 100 ? 18.634 4.313 -14.138 1.00 77.50 100 TRP A N 1
ATOM 809 C CA . TRP A 1 100 ? 17.462 3.686 -13.523 1.00 77.50 100 TRP A CA 1
ATOM 810 C C . TRP A 1 100 ? 17.028 4.352 -12.207 1.00 77.50 100 TRP A C 1
ATOM 812 O O . TRP A 1 100 ? 15.836 4.388 -11.924 1.00 77.50 100 TRP A O 1
ATOM 822 N N . LEU A 1 101 ? 17.948 4.972 -11.455 1.00 79.19 101 LEU A N 1
ATOM 823 C CA . LEU A 1 101 ? 17.628 5.692 -10.212 1.00 79.19 101 LEU A CA 1
ATOM 824 C C . LEU A 1 101 ? 16.865 7.003 -10.451 1.00 79.19 101 LEU A C 1
ATOM 826 O O . LEU A 1 101 ? 16.249 7.534 -9.533 1.00 79.19 101 LEU A O 1
ATOM 830 N N . LYS A 1 102 ? 16.911 7.547 -11.673 1.00 80.31 102 LYS A N 1
ATOM 831 C CA . LYS A 1 102 ? 16.174 8.763 -12.048 1.00 80.31 102 LYS A CA 1
ATOM 832 C C . LYS A 1 102 ? 14.797 8.465 -12.647 1.00 80.31 102 LYS A C 1
ATOM 834 O O . LYS A 1 102 ? 14.051 9.403 -12.931 1.00 80.31 102 LYS A O 1
ATOM 839 N N . ILE A 1 103 ? 14.448 7.195 -12.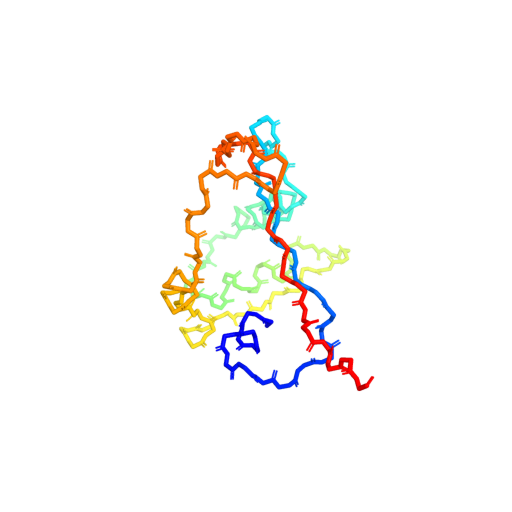859 1.00 81.06 103 ILE A N 1
ATOM 840 C CA . ILE A 1 103 ? 13.165 6.824 -13.460 1.00 81.06 103 ILE A CA 1
ATOM 841 C C . ILE A 1 103 ? 12.035 7.072 -12.462 1.00 81.06 103 ILE A C 1
ATOM 843 O O . ILE A 1 103 ? 12.050 6.573 -11.342 1.00 81.06 103 ILE A O 1
ATOM 847 N N . ARG A 1 104 ? 11.017 7.822 -12.898 1.00 83.56 104 ARG A N 1
ATOM 848 C CA . ARG A 1 104 ? 9.855 8.191 -12.069 1.00 83.56 104 ARG A CA 1
ATOM 849 C C . ARG A 1 104 ? 8.594 7.396 -12.382 1.00 83.56 104 ARG A C 1
ATOM 851 O O . ARG A 1 104 ? 7.679 7.351 -11.567 1.00 83.56 104 ARG A O 1
ATOM 858 N N . SER A 1 105 ? 8.520 6.768 -13.552 1.00 84.19 105 SER A N 1
ATOM 859 C CA . SER A 1 105 ? 7.378 5.933 -13.916 1.00 84.19 105 SER A CA 1
ATOM 860 C C . SER A 1 105 ? 7.692 4.960 -15.044 1.00 84.19 105 SER A C 1
ATOM 862 O O . SER A 1 105 ? 8.453 5.301 -15.947 1.00 84.19 105 SER A O 1
ATOM 864 N N . ILE A 1 106 ? 7.018 3.812 -15.050 1.00 81.25 106 ILE A N 1
ATOM 865 C CA . ILE A 1 106 ? 6.931 2.908 -16.203 1.00 81.25 106 ILE A CA 1
ATOM 866 C C . ILE A 1 106 ? 5.489 2.902 -16.696 1.00 81.25 106 ILE A C 1
ATOM 868 O O . ILE A 1 106 ? 4.562 2.639 -15.930 1.00 81.25 106 ILE A O 1
ATOM 872 N N . LYS A 1 107 ? 5.299 3.169 -17.991 1.00 82.38 107 LYS A N 1
ATOM 873 C CA . LYS A 1 107 ? 3.994 3.117 -18.651 1.00 82.38 107 LYS A CA 1
ATOM 874 C C . LYS A 1 107 ? 3.968 1.988 -19.675 1.00 82.38 107 LYS A C 1
ATOM 876 O O . LYS A 1 107 ? 4.775 1.968 -20.597 1.00 82.38 107 LYS A O 1
ATOM 881 N N . LYS A 1 108 ? 3.001 1.082 -19.544 1.00 76.19 108 LYS A N 1
ATOM 882 C CA . LYS A 1 108 ? 2.657 0.084 -20.559 1.00 76.19 108 LYS A CA 1
ATOM 883 C C . LYS A 1 108 ? 1.392 0.546 -21.271 1.00 76.19 108 LYS A C 1
ATOM 885 O O . LYS A 1 108 ? 0.356 0.700 -20.629 1.00 76.19 108 LYS A O 1
ATOM 890 N N . LYS A 1 109 ? 1.461 0.761 -22.583 1.00 72.69 109 LYS A N 1
ATOM 891 C CA . LYS A 1 109 ? 0.266 0.937 -23.419 1.00 72.69 109 LYS A CA 1
ATOM 892 C C . LYS A 1 109 ? -0.241 -0.437 -23.847 1.00 72.69 109 LYS A C 1
ATOM 894 O O . LYS A 1 109 ? 0.563 -1.322 -24.142 1.00 72.69 109 LYS A O 1
ATOM 899 N N . SER A 1 110 ? -1.553 -0.628 -23.829 1.00 67.25 110 SER A N 1
ATOM 900 C CA . SER A 1 110 ? -2.164 -1.767 -24.500 1.00 67.25 110 SER A CA 1
ATOM 901 C C . SER A 1 110 ? -2.100 -1.495 -25.997 1.00 67.25 110 SER A C 1
ATOM 903 O O . SER A 1 110 ? -2.478 -0.415 -26.443 1.00 67.25 110 SER A O 1
ATOM 905 N N . LEU A 1 111 ? -1.554 -2.436 -26.764 1.00 57.28 111 LEU A N 1
ATOM 906 C CA . LEU A 1 111 ? -1.642 -2.394 -28.218 1.00 57.28 111 LEU A CA 1
ATOM 907 C C . LEU A 1 111 ? -3.081 -2.770 -28.567 1.00 57.28 111 LEU A C 1
ATOM 909 O O . LEU A 1 111 ? -3.405 -3.944 -28.729 1.00 57.28 111 LEU A O 1
ATOM 913 N N . THR A 1 112 ? -3.968 -1.782 -28.622 1.00 51.34 112 THR A N 1
ATOM 914 C CA . THR A 1 112 ? -5.170 -1.920 -29.436 1.00 51.34 112 THR A CA 1
ATOM 915 C C . THR A 1 112 ? -4.696 -2.178 -30.861 1.00 51.34 112 THR A C 1
ATOM 917 O O . THR A 1 112 ? -3.858 -1.440 -31.377 1.00 51.34 112 THR A O 1
ATOM 920 N N . HIS A 1 113 ? -5.162 -3.280 -31.453 1.00 46.22 113 HIS A N 1
ATOM 921 C CA . HIS A 1 113 ? -4.948 -3.582 -32.862 1.00 46.22 113 HIS A CA 1
ATOM 922 C C . HIS A 1 113 ? -5.291 -2.330 -33.680 1.00 46.22 113 HIS A C 1
ATOM 924 O O . HIS A 1 113 ? -6.456 -1.945 -33.756 1.00 46.22 113 HIS A O 1
ATOM 930 N N . LEU A 1 114 ? -4.270 -1.685 -34.245 1.00 35.16 114 LEU A N 1
ATOM 931 C CA . LEU A 1 114 ? -4.434 -0.873 -35.441 1.00 35.16 114 LEU A CA 1
ATOM 932 C C . LEU A 1 114 ? -4.810 -1.877 -36.532 1.00 35.16 114 LEU A C 1
ATOM 934 O O . LEU A 1 114 ? -3.974 -2.690 -36.932 1.00 35.16 114 LEU A O 1
ATOM 938 N N . GLY A 1 115 ? -6.104 -1.919 -36.849 1.00 35.12 115 GLY A N 1
ATOM 939 C CA . GLY A 1 115 ? -6.596 -2.491 -38.097 1.00 35.12 115 GLY A CA 1
ATOM 940 C C . GLY A 1 115 ? -6.218 -1.600 -39.266 1.00 35.12 115 GLY A C 1
ATOM 941 O O . GLY A 1 115 ? -6.041 -0.381 -39.033 1.00 35.12 115 GLY A O 1
#

Secondary structure (DSSP, 8-state):
-HHHHHTT------EEEEEPPPTT----HHHHHHHHHHHHHHT-S---SHHHHHHHHHHS-SSS--------GGG----HHHHTT----SB-TTSPBP-GGG--EEEEEP-----

Organism: NCBI:txid50390

Sequence (115 aa):
MLKSILHGTRTNLESITVKYLCSGHSFLPNDTDFSDIESALKRQQRLYTPNDYIEVMRSCRKQRPLVVTQMHVEDFLGVINIEKKIANRKVTEDKEKINWLKIRSIKKKSLTHLG

Foldseek 3Di:
DVVCVVVVPDDPDFKDKDFDDDPPPPDDPCVVLVVLLVVQVVPDPDDDDPVSSQVSQQPSDPPPGDDDDDDDPVNDDDCVVVVVVDDPDQADPVRHGDDPSPDGMDMDGDPPDPD

Radius of gyration: 20.14 Å; chains: 1; bounding box: 40×30×62 Å

pLDDT: mean 79.39, std 13.34, range [35.12, 94.44]